Protein AF-M1CRB3-F1 (afdb_monomer)

Foldseek 3Di:
DDADPVGDDDPDDDPVNVVVVVVVVVVVVLVVVLVVLVVVLVVVVVVQVVVCVVPVDRDDDPVVVCVSVVSVVVSVVSCVVVVVVVVD

Nearest PDB structures (foldseek):
  2f1m-assembly1_A  TM=5.473E-01  e=2.251E+00  Escherichia coli
  8pm4-assembly1_A  TM=6.480E-01  e=7.393E+00  Gordonia otitidis NBRC 100426
  6dkm-assembly2_D  TM=4.562E-01  e=4.531E+00  synthetic construct

Secondary structure (DSSP, 8-state):
---BTTBPPPS---HHHHHHHHHHHHHHHHHHHHHHHHHHHHHHHHHHHHHHHHHSS----HHHHHHHHHHHHHHHHHHHHHHTTTT-

Solvent-accessible surface area (backbone atoms only — not comparable to full-atom values): 5275 Å² total; per-residue (Å²): 133,82,61,56,100,93,42,82,72,68,96,73,84,52,73,66,54,50,51,52,53,54,50,55,51,54,50,50,53,53,48,53,51,50,51,55,57,49,50,58,48,52,53,52,52,49,53,50,51,56,52,21,69,77,66,76,48,89,81,80,54,72,69,58,51,51,51,51,53,50,51,51,53,51,53,50,50,52,46,56,61,47,56,68,58,68,76,112

Mean predicted aligned error: 8.62 Å

Radius of gyration: 20.58 Å; Cα contacts (8 Å, |Δi|>4): 17; chains: 1; bounding box: 44×35×50 Å

Structure (mmCIF, N/CA/C/O backbone):
data_AF-M1CRB3-F1
#
_entry.id   AF-M1CRB3-F1
#
loop_
_atom_site.group_PDB
_atom_site.id
_atom_site.type_symbol
_atom_site.label_atom_id
_atom_site.label_alt_id
_atom_site.label_comp_id
_atom_site.label_asym_id
_atom_site.label_entity_id
_atom_site.label_seq_id
_atom_site.pdbx_PDB_ins_code
_atom_site.Cartn_x
_atom_site.Cartn_y
_atom_site.Cartn_z
_atom_site.occupancy
_atom_site.B_iso_or_equiv
_atom_site.auth_seq_id
_atom_site.auth_comp_id
_atom_site.auth_asym_id
_atom_site.auth_atom_id
_atom_site.pdbx_PDB_model_num
ATOM 1 N N . MET A 1 1 ? 17.447 -22.675 -26.645 1.00 62.03 1 MET A N 1
ATOM 2 C CA . MET A 1 1 ? 16.876 -22.801 -25.287 1.00 62.03 1 MET A CA 1
ATOM 3 C C . MET A 1 1 ? 15.373 -22.609 -25.408 1.00 62.03 1 MET A C 1
ATOM 5 O O . MET A 1 1 ? 14.974 -21.727 -26.155 1.00 62.03 1 MET A O 1
ATOM 9 N N . GLN A 1 2 ? 14.556 -23.449 -24.776 1.00 69.06 2 GLN A N 1
ATOM 10 C CA . GLN A 1 2 ? 13.101 -23.246 -24.696 1.00 69.06 2 GLN A CA 1
ATOM 11 C C . GLN A 1 2 ? 12.797 -22.428 -23.440 1.00 69.06 2 GLN A C 1
ATOM 13 O O . GLN A 1 2 ? 13.385 -22.714 -22.401 1.00 69.06 2 GLN A O 1
ATOM 18 N N . GLY A 1 3 ? 11.948 -21.402 -23.553 1.00 73.81 3 GLY A N 1
ATOM 19 C CA . GLY A 1 3 ? 11.460 -20.618 -22.411 1.00 73.81 3 GLY A CA 1
ATOM 20 C C . GLY A 1 3 ? 10.611 -21.458 -21.450 1.00 73.81 3 GLY A C 1
ATOM 21 O O . GLY A 1 3 ? 10.116 -22.518 -21.834 1.00 73.81 3 GLY A O 1
ATOM 22 N N . GLY A 1 4 ? 10.460 -20.993 -20.214 1.00 82.62 4 GLY A N 1
ATOM 23 C CA . GLY A 1 4 ? 9.695 -21.640 -19.145 1.00 82.62 4 GLY A CA 1
ATOM 24 C C . GLY A 1 4 ? 9.061 -20.607 -18.212 1.00 82.62 4 GLY A C 1
ATOM 25 O O . GLY A 1 4 ? 9.140 -19.412 -18.479 1.00 82.62 4 GLY A O 1
ATOM 26 N N . ALA A 1 5 ? 8.423 -21.064 -17.131 1.00 83.06 5 ALA A N 1
ATOM 27 C CA . ALA A 1 5 ? 7.701 -20.185 -16.204 1.00 83.06 5 ALA A CA 1
ATOM 28 C C . ALA A 1 5 ? 8.591 -19.077 -15.605 1.00 83.06 5 ALA A C 1
ATOM 30 O O . ALA A 1 5 ? 8.133 -17.949 -15.455 1.00 83.06 5 ALA A O 1
ATOM 31 N N . ASP A 1 6 ? 9.869 -19.385 -15.359 1.00 85.44 6 ASP A N 1
ATOM 32 C CA . ASP A 1 6 ? 10.820 -18.477 -14.706 1.00 85.44 6 ASP A CA 1
ATOM 33 C C . ASP A 1 6 ? 11.856 -17.868 -15.668 1.00 85.44 6 ASP A C 1
ATOM 35 O O . ASP A 1 6 ? 12.729 -17.105 -15.251 1.00 85.44 6 ASP A O 1
ATOM 39 N N . HIS A 1 7 ? 11.801 -18.194 -16.965 1.00 82.00 7 HIS A N 1
ATOM 40 C CA . HIS A 1 7 ? 12.778 -17.703 -17.937 1.00 82.00 7 HIS A CA 1
ATOM 41 C C . HIS A 1 7 ? 12.169 -17.441 -19.312 1.00 82.00 7 HIS A C 1
ATOM 43 O O . HIS A 1 7 ? 11.577 -18.312 -19.952 1.00 82.00 7 HIS A O 1
ATOM 49 N N . ILE A 1 8 ? 12.404 -16.232 -19.817 1.00 79.69 8 ILE A N 1
ATOM 50 C CA . ILE A 1 8 ? 12.038 -15.827 -21.173 1.00 79.69 8 ILE A CA 1
ATOM 51 C C . ILE A 1 8 ? 13.273 -15.876 -22.070 1.00 79.69 8 ILE A C 1
ATOM 53 O O . ILE A 1 8 ? 14.351 -15.404 -21.713 1.00 79.69 8 ILE A O 1
ATOM 57 N N . VAL A 1 9 ? 13.103 -16.441 -23.265 1.00 83.69 9 VAL A N 1
ATOM 58 C CA . VAL A 1 9 ? 14.129 -16.433 -24.309 1.00 83.69 9 VAL A CA 1
ATOM 59 C C . VAL A 1 9 ? 13.843 -15.268 -25.241 1.00 83.69 9 VAL A C 1
ATOM 61 O O . VAL A 1 9 ? 12.809 -15.233 -25.907 1.00 83.69 9 VAL A O 1
ATOM 64 N N . LEU A 1 10 ? 14.769 -14.316 -25.289 1.00 79.62 10 LEU A N 1
ATOM 65 C CA . LEU A 1 10 ? 14.681 -13.149 -26.156 1.00 79.62 10 LEU A CA 1
ATOM 66 C C . LEU A 1 10 ? 15.500 -13.382 -27.423 1.00 79.62 10 LEU A C 1
ATOM 68 O O . LEU A 1 10 ? 16.600 -13.928 -27.370 1.00 79.62 10 LEU A O 1
ATOM 72 N N . LYS A 1 11 ? 14.964 -12.954 -28.571 1.00 83.25 11 LYS A N 1
ATOM 73 C CA . LYS A 1 11 ? 15.678 -13.037 -29.852 1.00 83.25 11 LYS A CA 1
ATOM 74 C C . LYS A 1 11 ? 16.882 -12.090 -29.882 1.00 83.25 11 LYS A C 1
ATOM 76 O O . LYS A 1 11 ? 17.929 -12.492 -30.366 1.00 83.25 11 LYS A O 1
ATOM 81 N N . ASN A 1 12 ? 16.715 -10.885 -29.332 1.00 82.81 12 ASN A N 1
ATOM 82 C CA . ASN A 1 12 ? 17.748 -9.879 -29.092 1.00 82.81 12 ASN A CA 1
ATOM 83 C C . ASN A 1 12 ? 17.490 -9.244 -27.716 1.00 82.81 12 ASN A C 1
ATOM 85 O O . ASN A 1 12 ? 16.331 -9.056 -27.344 1.00 82.81 12 ASN A O 1
ATOM 89 N N . LEU A 1 13 ? 18.553 -8.916 -26.983 1.00 88.50 13 LEU A N 1
ATOM 90 C CA . LEU A 1 13 ? 18.495 -8.175 -25.724 1.00 88.50 13 LEU A CA 1
ATOM 91 C C . LEU A 1 13 ? 19.561 -7.080 -25.764 1.00 88.50 13 LEU A C 1
ATOM 93 O O . LEU A 1 13 ? 20.752 -7.366 -25.669 1.00 88.50 13 LEU A O 1
ATOM 97 N N . ASP A 1 14 ? 19.118 -5.841 -25.933 1.00 91.62 14 ASP A N 1
ATOM 98 C CA . ASP A 1 14 ? 19.949 -4.639 -25.906 1.00 91.62 14 ASP A CA 1
ATOM 99 C C . ASP A 1 14 ? 19.559 -3.729 -24.729 1.00 91.62 14 ASP A C 1
ATOM 101 O O . ASP A 1 14 ? 18.619 -4.003 -23.977 1.00 91.62 14 ASP A O 1
ATOM 105 N N . THR A 1 15 ? 20.314 -2.648 -24.537 1.00 93.25 15 THR A N 1
ATOM 106 C CA . THR A 1 15 ? 20.117 -1.713 -23.421 1.00 93.25 15 THR A CA 1
ATOM 107 C C . THR A 1 15 ? 18.726 -1.075 -23.428 1.00 93.25 15 THR A C 1
ATOM 109 O O . THR A 1 15 ? 18.145 -0.868 -22.361 1.00 93.25 15 THR A O 1
ATOM 112 N N . ASP A 1 16 ? 18.161 -0.807 -24.607 1.00 90.75 16 ASP A N 1
ATOM 113 C CA . ASP A 1 16 ? 16.822 -0.227 -24.738 1.00 90.75 16 ASP A CA 1
ATOM 114 C C . ASP A 1 16 ? 15.742 -1.237 -24.342 1.00 90.75 16 ASP A C 1
ATOM 116 O O . ASP A 1 16 ? 14.828 -0.911 -23.582 1.00 90.75 16 ASP A O 1
ATOM 120 N N . SER A 1 17 ? 15.898 -2.493 -24.763 1.00 88.44 17 SER A N 1
ATOM 121 C CA . SER A 1 17 ? 15.035 -3.601 -24.355 1.00 88.44 17 SER A CA 1
ATOM 122 C C . SER A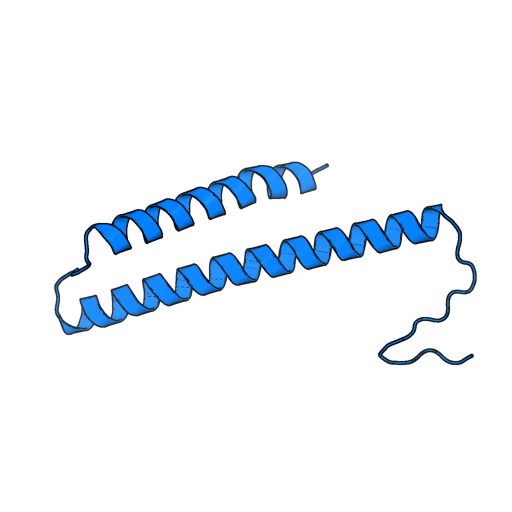 1 17 ? 15.062 -3.801 -22.838 1.00 88.44 17 SER A C 1
ATOM 124 O O . SER A 1 17 ? 14.005 -3.929 -22.218 1.00 88.44 17 SER A O 1
ATOM 126 N N . ILE A 1 18 ? 16.249 -3.759 -22.214 1.00 90.25 18 ILE A N 1
ATOM 127 C CA . ILE A 1 18 ? 16.391 -3.822 -20.748 1.00 90.25 18 ILE A CA 1
ATOM 128 C C . ILE A 1 18 ? 15.643 -2.659 -20.097 1.00 90.25 18 ILE A C 1
ATOM 130 O O . ILE A 1 1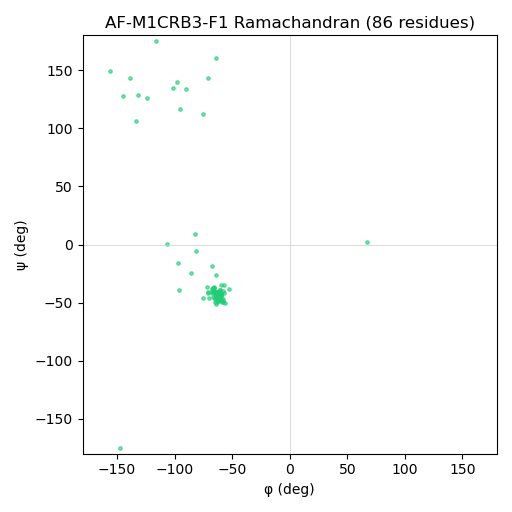8 ? 14.866 -2.876 -19.171 1.00 90.25 18 ILE A O 1
ATOM 134 N N . ARG A 1 19 ? 15.825 -1.432 -20.597 1.00 89.44 19 ARG A N 1
ATOM 135 C CA . ARG A 1 19 ? 15.177 -0.236 -20.044 1.00 89.44 19 ARG A CA 1
ATOM 136 C C . ARG A 1 19 ? 13.652 -0.336 -20.081 1.00 89.44 19 ARG A C 1
ATOM 138 O O . ARG A 1 19 ? 13.004 0.000 -19.091 1.00 8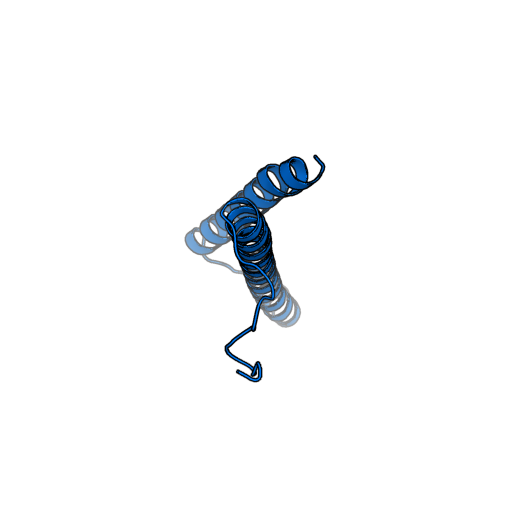9.44 19 ARG A O 1
ATOM 145 N N . ILE A 1 20 ? 13.085 -0.809 -21.191 1.00 87.81 20 ILE A N 1
ATOM 146 C CA . ILE A 1 20 ? 11.635 -0.988 -21.340 1.00 87.81 20 ILE A CA 1
ATOM 147 C C . ILE A 1 20 ? 11.130 -2.056 -20.366 1.00 87.81 20 ILE A C 1
ATOM 149 O O . ILE A 1 20 ? 10.190 -1.792 -19.618 1.00 87.81 20 ILE A O 1
ATOM 153 N N . ILE A 1 21 ? 11.777 -3.226 -20.317 1.00 88.38 21 ILE A N 1
ATOM 154 C CA . ILE A 1 21 ? 11.389 -4.318 -19.410 1.00 88.38 21 ILE A CA 1
ATOM 155 C C . ILE A 1 21 ? 11.456 -3.853 -17.951 1.00 88.38 21 ILE A C 1
ATOM 157 O O . ILE A 1 21 ? 10.498 -4.036 -17.202 1.00 88.38 21 ILE A O 1
ATOM 161 N N . SER A 1 22 ? 12.548 -3.199 -17.545 1.00 88.19 22 SER A N 1
ATOM 162 C CA . SER A 1 22 ? 12.697 -2.656 -16.192 1.00 88.19 22 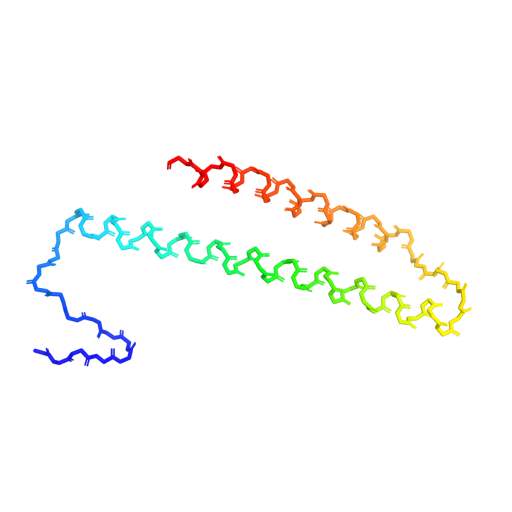SER A CA 1
ATOM 163 C C . SER A 1 22 ? 11.636 -1.608 -15.860 1.00 88.19 22 SER A C 1
ATOM 165 O O . SER A 1 22 ? 11.126 -1.604 -14.742 1.00 88.19 22 SER A O 1
ATOM 167 N N . SER A 1 23 ? 11.272 -0.747 -16.815 1.00 87.50 23 SER A N 1
ATOM 168 C CA . SER A 1 23 ? 10.214 0.249 -16.619 1.00 87.50 23 SER A CA 1
ATOM 169 C C . SER A 1 23 ? 8.860 -0.416 -16.393 1.00 87.50 23 SER A C 1
ATOM 171 O O . SER A 1 23 ? 8.196 -0.119 -15.404 1.00 87.50 23 SER A O 1
ATOM 173 N N . VAL A 1 24 ? 8.464 -1.348 -17.264 1.00 87.62 24 VAL A N 1
ATOM 174 C CA . VAL A 1 24 ? 7.163 -2.032 -17.170 1.00 87.62 24 VAL A CA 1
ATOM 175 C C . VAL A 1 24 ? 7.066 -2.868 -15.891 1.00 87.62 24 VAL A C 1
ATOM 177 O O . VAL A 1 24 ? 6.039 -2.842 -15.212 1.00 87.62 24 VAL A O 1
ATOM 180 N N . LEU A 1 25 ? 8.140 -3.566 -15.509 1.00 89.25 25 LEU A N 1
ATOM 181 C CA . LEU A 1 25 ? 8.178 -4.320 -14.253 1.00 89.25 25 LEU A CA 1
ATOM 182 C C . LEU A 1 25 ? 8.095 -3.398 -13.033 1.00 89.25 25 LEU A C 1
ATOM 184 O O . LEU A 1 25 ? 7.305 -3.656 -12.129 1.00 89.25 25 LEU A O 1
ATOM 188 N N . GLY A 1 26 ? 8.861 -2.304 -13.016 1.00 86.62 26 GLY A N 1
ATOM 189 C CA . GLY A 1 26 ? 8.818 -1.330 -11.923 1.00 86.62 26 GLY A CA 1
ATOM 190 C C . GLY A 1 26 ? 7.433 -0.700 -11.755 1.00 86.62 26 GLY A C 1
ATOM 191 O O . GLY A 1 26 ? 6.963 -0.537 -10.631 1.00 86.62 26 GLY A O 1
ATOM 192 N N . GLN A 1 27 ? 6.754 -0.408 -12.866 1.00 85.19 27 GLN A N 1
ATOM 193 C CA . GLN A 1 27 ? 5.374 0.082 -12.874 1.00 85.19 27 GLN A CA 1
ATOM 194 C C . GLN A 1 27 ? 4.386 -0.956 -12.340 1.00 85.19 27 GLN A C 1
ATOM 196 O O . GLN A 1 27 ? 3.546 -0.616 -11.512 1.00 85.19 27 GLN A O 1
ATOM 201 N N . SER A 1 28 ? 4.516 -2.213 -12.769 1.00 85.75 28 SER A N 1
ATOM 202 C CA . SER A 1 28 ? 3.636 -3.303 -12.329 1.00 85.75 28 SER A CA 1
ATOM 203 C C . SER A 1 28 ? 3.762 -3.542 -10.823 1.00 85.75 28 SER A C 1
ATOM 205 O O . SER A 1 28 ? 2.762 -3.557 -10.117 1.00 85.75 28 SER A O 1
ATOM 207 N N . ILE A 1 29 ? 4.993 -3.598 -10.301 1.00 86.12 29 ILE A N 1
ATOM 208 C CA . ILE A 1 29 ? 5.248 -3.749 -8.858 1.00 86.12 29 ILE A CA 1
ATOM 209 C C . ILE A 1 29 ? 4.704 -2.551 -8.071 1.00 86.12 29 ILE A C 1
ATOM 211 O O . ILE A 1 29 ? 4.134 -2.721 -6.993 1.00 86.12 29 ILE A O 1
ATOM 215 N N . ALA A 1 30 ? 4.878 -1.331 -8.590 1.00 82.25 30 ALA A N 1
ATOM 216 C CA . ALA A 1 30 ? 4.329 -0.142 -7.950 1.00 82.25 30 ALA A CA 1
ATOM 217 C C . ALA A 1 30 ? 2.796 -0.207 -7.878 1.00 82.25 30 ALA A C 1
ATOM 219 O O . ALA A 1 30 ? 2.231 0.107 -6.832 1.00 82.25 30 ALA A O 1
ATOM 220 N N . LEU A 1 31 ? 2.134 -0.643 -8.953 1.00 83.19 31 LEU A N 1
ATOM 221 C CA . LEU A 1 31 ? 0.684 -0.811 -8.992 1.00 83.19 31 LEU A CA 1
ATOM 222 C C . LEU A 1 31 ? 0.208 -1.871 -7.991 1.00 83.19 31 LEU A C 1
ATOM 224 O O . LEU A 1 31 ? -0.672 -1.572 -7.185 1.00 83.19 31 LEU A O 1
ATOM 228 N N . ASP A 1 32 ? 0.826 -3.054 -7.983 1.00 85.31 32 ASP A N 1
ATOM 229 C CA . ASP A 1 32 ? 0.490 -4.143 -7.053 1.00 85.31 32 ASP A CA 1
ATOM 230 C C . ASP A 1 32 ? 0.618 -3.697 -5.592 1.00 85.31 32 ASP A C 1
ATOM 232 O O . ASP A 1 32 ? -0.248 -3.973 -4.757 1.00 85.31 32 ASP A O 1
ATOM 236 N N . TYR A 1 33 ? 1.672 -2.938 -5.280 1.00 84.81 33 TYR A N 1
ATOM 237 C CA . TYR A 1 33 ? 1.858 -2.348 -3.960 1.00 84.81 33 TYR A CA 1
ATOM 238 C C . TYR A 1 33 ? 0.706 -1.404 -3.583 1.00 84.81 33 TYR A C 1
ATOM 240 O O . TYR A 1 33 ? 0.198 -1.475 -2.463 1.00 84.81 33 TYR A O 1
ATOM 248 N N . PHE A 1 34 ? 0.251 -0.541 -4.498 1.00 79.19 34 PHE A N 1
ATOM 249 C CA . PHE A 1 34 ? -0.871 0.3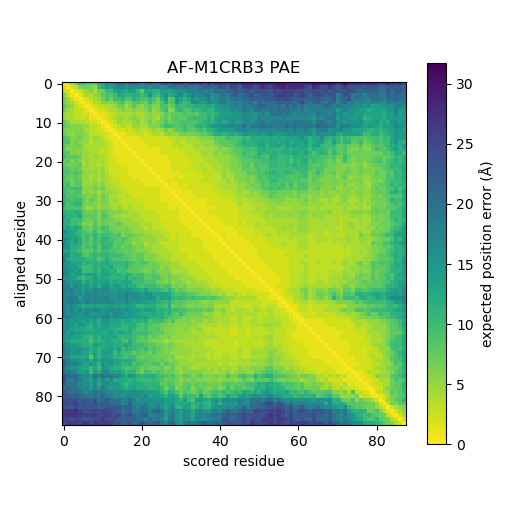61 -4.216 1.00 79.19 34 PHE A CA 1
ATOM 250 C C . PHE A 1 34 ? -2.191 -0.369 -4.030 1.00 79.19 34 PHE A C 1
ATOM 252 O O . PHE A 1 34 ? -2.922 -0.039 -3.096 1.00 79.19 34 PHE A O 1
ATOM 259 N N . VAL A 1 35 ? -2.472 -1.370 -4.863 1.00 83.75 35 VAL A N 1
ATOM 260 C CA . VAL A 1 35 ? -3.664 -2.214 -4.715 1.00 83.75 35 VAL A CA 1
ATOM 261 C C . VAL A 1 35 ? -3.662 -2.875 -3.337 1.00 83.75 35 VAL A C 1
ATOM 263 O O . VAL A 1 35 ? -4.616 -2.709 -2.583 1.00 83.75 35 VAL A O 1
ATOM 266 N N . SER A 1 36 ? -2.542 -3.485 -2.936 1.00 87.31 36 SER A N 1
ATOM 267 C CA . SER A 1 36 ? -2.385 -4.095 -1.609 1.00 87.31 36 SER A CA 1
ATOM 268 C C . SER A 1 36 ? -2.613 -3.104 -0.457 1.00 87.31 36 SER A C 1
ATOM 270 O O . SER A 1 36 ? -3.262 -3.430 0.542 1.00 87.31 36 SER A O 1
ATOM 272 N N . GLN A 1 37 ? -2.124 -1.866 -0.586 1.00 83.94 37 GLN A N 1
ATOM 273 C CA . GLN A 1 37 ? -2.351 -0.827 0.422 1.00 83.94 37 GLN A CA 1
ATOM 274 C C . GLN A 1 37 ? -3.820 -0.393 0.524 1.00 83.94 37 GLN A C 1
ATOM 276 O O . GLN A 1 37 ? -4.286 -0.110 1.634 1.00 83.94 37 GLN A O 1
ATOM 281 N N . VAL A 1 38 ? -4.534 -0.313 -0.603 1.00 82.94 38 VAL A N 1
ATOM 282 C CA . VAL A 1 38 ? -5.967 0.015 -0.645 1.00 82.94 38 VAL A CA 1
ATOM 283 C C . VAL A 1 38 ? -6.794 -1.134 -0.076 1.00 82.94 38 VAL A C 1
ATOM 285 O O . VAL A 1 38 ? -7.632 -0.889 0.790 1.00 82.94 38 VAL A O 1
ATOM 288 N N . ASP A 1 39 ? -6.512 -2.376 -0.465 1.00 86.88 39 ASP A N 1
ATOM 289 C CA . ASP A 1 39 ? -7.216 -3.562 0.035 1.00 86.88 39 ASP A CA 1
ATOM 290 C C . ASP A 1 39 ? -7.122 -3.667 1.560 1.00 86.88 39 ASP A C 1
ATOM 292 O O . ASP A 1 39 ? -8.139 -3.796 2.244 1.00 86.88 39 ASP A O 1
ATOM 296 N N . GLY A 1 40 ? -5.920 -3.495 2.122 1.00 88.81 40 GLY A N 1
ATOM 297 C CA . GLY A 1 40 ? -5.732 -3.516 3.575 1.00 88.81 40 GLY A CA 1
ATOM 298 C C . GLY A 1 40 ? -6.453 -2.377 4.306 1.00 88.81 40 GLY A C 1
ATOM 299 O O . GLY A 1 40 ? -6.793 -2.506 5.480 1.00 88.81 40 GLY A O 1
ATOM 300 N N . MET A 1 41 ? -6.703 -1.249 3.636 1.00 86.62 41 MET A N 1
ATOM 301 C CA . MET A 1 41 ? -7.510 -0.160 4.190 1.00 86.62 41 MET A CA 1
ATOM 302 C C . MET A 1 41 ? -8.995 -0.506 4.179 1.00 86.62 41 MET A C 1
ATOM 304 O O . MET A 1 41 ? -9.678 -0.306 5.184 1.00 86.62 41 MET A O 1
ATOM 308 N N . VAL A 1 42 ? -9.487 -1.042 3.061 1.00 87.94 42 VAL A N 1
ATOM 309 C CA . VAL A 1 42 ? -10.878 -1.484 2.913 1.00 87.94 42 VAL A CA 1
ATOM 310 C C . VAL A 1 42 ? -11.204 -2.565 3.938 1.00 87.94 42 VAL A C 1
ATOM 312 O O . VAL A 1 42 ? -12.249 -2.487 4.580 1.00 87.94 42 VAL A O 1
ATOM 315 N N . GLU A 1 43 ? -10.303 -3.523 4.157 1.00 91.75 43 GLU A N 1
ATOM 316 C CA . GLU A 1 43 ? -10.465 -4.564 5.174 1.00 91.75 43 GLU A CA 1
ATOM 317 C C . GLU A 1 43 ? -10.575 -3.973 6.589 1.00 91.75 43 GLU A C 1
ATOM 319 O O . GLU A 1 43 ? -11.466 -4.346 7.358 1.00 91.75 43 GLU A O 1
ATOM 324 N N . GLU A 1 44 ? -9.727 -2.998 6.930 1.00 89.62 44 GLU A N 1
ATOM 325 C CA . GLU A 1 44 ? -9.764 -2.343 8.240 1.00 89.62 44 GLU A CA 1
ATOM 326 C C . GLU A 1 44 ? -11.079 -1.572 8.457 1.00 89.62 44 GLU A C 1
ATOM 328 O O . GLU A 1 44 ? -11.706 -1.699 9.514 1.00 89.62 44 GLU A O 1
ATOM 333 N N . PHE A 1 45 ? -11.553 -0.838 7.445 1.00 89.44 45 PHE A N 1
ATOM 334 C CA . PHE A 1 45 ? -12.856 -0.165 7.494 1.00 89.44 45 PHE A CA 1
ATOM 335 C C . PHE A 1 45 ? -14.029 -1.148 7.537 1.00 89.44 45 PHE A C 1
ATOM 337 O O . PHE A 1 45 ? -14.995 -0.909 8.262 1.00 89.44 45 PHE A O 1
ATOM 344 N N . ALA A 1 46 ? -13.959 -2.267 6.816 1.00 91.19 46 ALA A N 1
ATOM 345 C CA . ALA A 1 46 ? -14.982 -3.308 6.863 1.00 91.19 46 ALA A CA 1
ATOM 346 C C . ALA A 1 46 ? -15.079 -3.930 8.263 1.00 91.19 46 ALA A C 1
ATOM 348 O O . ALA A 1 46 ? -16.182 -4.130 8.776 1.00 91.19 46 ALA A O 1
ATOM 349 N N . GLY A 1 47 ? -13.938 -4.168 8.918 1.00 92.06 47 GLY A N 1
ATOM 350 C CA . GLY A 1 47 ? -13.888 -4.628 10.306 1.00 92.06 47 GLY A CA 1
ATOM 351 C C . GLY A 1 47 ? -14.539 -3.636 11.271 1.00 92.06 47 GLY A C 1
ATOM 352 O O . GLY A 1 47 ? -15.368 -4.025 12.093 1.00 92.06 47 GLY A O 1
ATOM 353 N N . ILE A 1 48 ? -14.228 -2.345 11.126 1.00 91.06 48 ILE A N 1
ATOM 354 C CA . ILE A 1 48 ? -14.858 -1.267 11.904 1.00 91.06 48 ILE A CA 1
ATOM 355 C C . ILE A 1 48 ? -16.373 -1.252 11.690 1.00 91.06 48 ILE A C 1
ATOM 357 O O . ILE A 1 48 ? -17.125 -1.228 12.664 1.00 91.06 48 ILE A O 1
ATOM 361 N N . ASN A 1 49 ? -16.826 -1.290 10.436 1.00 90.31 49 ASN A N 1
ATOM 362 C CA . ASN A 1 49 ? -18.247 -1.245 10.100 1.00 90.31 49 ASN A CA 1
ATOM 363 C C . ASN A 1 49 ? -18.998 -2.442 10.680 1.00 90.31 49 ASN A C 1
ATOM 365 O O . ASN A 1 49 ? -20.081 -2.266 11.227 1.00 90.31 49 ASN A O 1
ATOM 369 N N . ARG A 1 50 ? -18.404 -3.639 10.639 1.00 93.31 50 ARG A N 1
ATOM 370 C CA . ARG A 1 50 ? -19.000 -4.854 11.205 1.00 93.31 50 ARG A CA 1
ATOM 371 C C . ARG A 1 50 ? -19.150 -4.789 12.724 1.00 93.31 50 ARG A C 1
ATOM 373 O O . ARG A 1 50 ? -20.161 -5.232 13.262 1.00 93.31 50 ARG A O 1
ATOM 380 N N . GLU A 1 51 ? -18.157 -4.263 13.434 1.00 91.31 51 GLU A N 1
ATOM 381 C CA . GLU A 1 51 ? -18.248 -4.105 14.892 1.00 91.31 51 GLU A CA 1
ATOM 382 C C . GLU A 1 51 ? -19.216 -2.982 15.281 1.00 91.31 51 GLU A C 1
ATOM 384 O O . GLU A 1 51 ? -19.985 -3.117 16.236 1.00 91.31 51 GLU A O 1
ATOM 389 N N . MET A 1 52 ? -19.246 -1.903 14.500 1.00 93.38 52 MET A N 1
ATOM 390 C CA . MET A 1 52 ? -20.207 -0.817 14.668 1.00 93.38 52 MET A CA 1
ATOM 391 C C . MET A 1 52 ? -21.645 -1.281 14.402 1.00 93.38 52 MET A C 1
ATOM 393 O O . MET A 1 52 ? -22.537 -0.908 15.154 1.00 93.38 52 MET A O 1
ATOM 397 N N . GLU A 1 53 ? -21.880 -2.123 13.394 1.00 93.69 53 GLU A N 1
ATOM 398 C CA . GLU A 1 53 ? -23.198 -2.700 13.091 1.00 93.69 53 GLU A CA 1
ATOM 399 C C . GLU A 1 53 ? -23.739 -3.524 14.268 1.00 93.69 53 GLU A C 1
ATOM 401 O O . GLU A 1 53 ? -24.906 -3.402 14.630 1.00 93.69 53 GLU A O 1
ATOM 406 N N . LYS A 1 54 ? -22.881 -4.320 14.918 1.00 93.12 54 LYS A N 1
ATOM 407 C CA . LYS A 1 54 ? -23.272 -5.147 16.072 1.00 93.12 54 LYS A CA 1
ATOM 408 C C . LYS A 1 54 ? -23.550 -4.332 17.332 1.00 93.12 54 LYS A C 1
ATOM 410 O O . LYS A 1 54 ? -24.440 -4.675 18.103 1.00 93.12 54 LYS A O 1
ATOM 415 N N . THR A 1 55 ? -22.729 -3.318 17.590 1.00 93.31 55 THR A N 1
ATOM 416 C CA . THR A 1 55 ? -22.733 -2.576 18.863 1.00 93.31 55 THR A CA 1
ATOM 417 C C . THR A 1 55 ? -23.540 -1.280 18.800 1.00 93.31 55 THR A C 1
ATOM 419 O O . THR A 1 55 ? -23.830 -0.683 19.836 1.00 93.31 55 THR A O 1
ATOM 422 N N . GLY A 1 56 ? -23.854 -0.801 17.595 1.00 93.38 56 GLY A N 1
ATOM 423 C CA . GLY A 1 56 ? -24.433 0.517 17.339 1.00 93.38 56 GLY A CA 1
ATOM 424 C C . GLY A 1 56 ? -23.496 1.689 17.646 1.00 93.38 56 GLY A C 1
ATOM 425 O O . GLY A 1 56 ? -23.914 2.837 17.529 1.00 93.38 56 GLY A O 1
ATOM 426 N N . THR A 1 57 ? -22.248 1.436 18.063 1.00 89.00 57 THR A N 1
ATOM 427 C CA . THR A 1 57 ? -21.330 2.479 18.536 1.00 89.00 57 THR A CA 1
ATOM 428 C C . THR A 1 57 ? -19.967 2.345 17.880 1.00 89.00 57 THR A C 1
ATOM 430 O O . THR A 1 57 ? -19.314 1.306 17.942 1.00 89.00 57 THR A O 1
ATOM 433 N N . PHE A 1 58 ? -19.477 3.440 17.310 1.00 90.38 58 PHE A N 1
ATOM 434 C CA . PHE A 1 58 ? -18.099 3.516 16.853 1.00 90.38 58 PHE A CA 1
ATOM 435 C C . PHE A 1 58 ? -17.157 3.686 18.053 1.00 90.38 58 PHE A C 1
ATOM 437 O O . PHE A 1 58 ? -17.160 4.723 18.718 1.00 90.38 58 PHE A O 1
ATOM 444 N N . THR A 1 59 ? -16.336 2.673 18.334 1.00 86.69 59 THR A N 1
ATOM 445 C CA . THR A 1 59 ? -15.328 2.709 19.404 1.00 86.69 59 THR A CA 1
ATOM 446 C C . THR A 1 59 ? -13.940 2.406 18.856 1.00 86.69 59 THR A C 1
ATOM 448 O O . THR A 1 59 ? -13.701 1.390 18.211 1.00 86.69 59 THR A O 1
ATOM 451 N N . MET A 1 60 ? -12.991 3.305 19.120 1.00 90.12 60 MET A N 1
ATOM 452 C CA . MET A 1 60 ? -11.595 3.149 18.722 1.00 90.12 60 MET A CA 1
ATOM 453 C C . MET A 1 60 ? -10.687 3.982 19.631 1.00 90.12 60 MET A C 1
ATOM 455 O O . MET A 1 60 ? -11.067 5.044 20.121 1.00 90.12 60 MET A O 1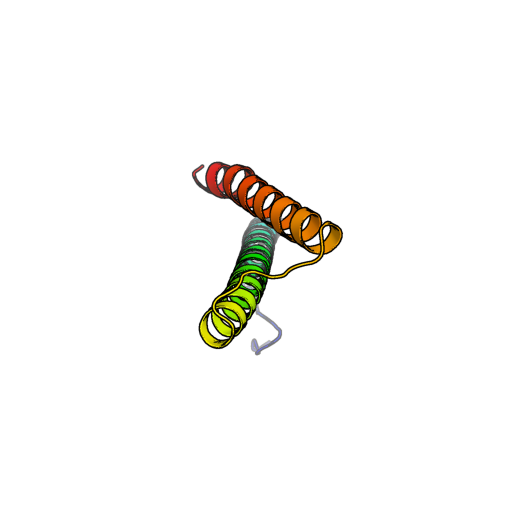
ATOM 459 N N . THR A 1 61 ? -9.453 3.521 19.843 1.00 93.31 61 THR A N 1
ATOM 460 C CA . THR A 1 61 ? -8.457 4.310 20.573 1.00 93.31 61 THR A CA 1
ATOM 461 C C . THR A 1 61 ? -7.995 5.504 19.738 1.00 93.31 61 THR A C 1
ATOM 463 O O . THR A 1 61 ? -7.791 5.402 18.528 1.00 93.31 61 THR A O 1
ATOM 466 N N . ARG A 1 62 ? -7.738 6.642 20.391 1.00 93.62 62 ARG A N 1
ATOM 467 C CA . ARG A 1 62 ? -7.247 7.860 19.724 1.00 93.62 62 ARG A CA 1
ATOM 468 C C . ARG A 1 62 ? -5.994 7.612 18.872 1.00 93.62 62 ARG A C 1
ATOM 470 O O . ARG A 1 62 ? -5.873 8.159 17.782 1.00 93.62 62 ARG A O 1
ATOM 477 N N . LYS A 1 63 ? -5.078 6.759 19.348 1.00 94.56 63 LYS A N 1
ATOM 478 C CA . LYS A 1 63 ? -3.871 6.368 18.604 1.00 94.56 63 LYS A CA 1
ATOM 479 C C . LYS A 1 63 ? -4.222 5.652 17.298 1.00 94.56 63 LYS A C 1
ATOM 481 O O . LYS A 1 63 ? -3.686 6.022 16.258 1.00 94.56 63 LYS A O 1
ATOM 486 N N . LYS A 1 64 ? -5.125 4.667 17.350 1.00 90.00 64 LYS A N 1
ATOM 487 C CA . LYS A 1 64 ? -5.528 3.902 16.166 1.00 90.00 64 LYS A CA 1
ATOM 488 C C . LYS A 1 64 ? -6.280 4.782 15.165 1.00 90.00 64 LYS A C 1
ATOM 490 O O . LYS A 1 64 ? -6.002 4.699 13.976 1.00 90.00 64 LYS A O 1
ATOM 495 N N . LEU A 1 65 ? -7.109 5.713 15.646 1.00 90.94 65 LEU A N 1
ATOM 496 C CA . LEU A 1 65 ? -7.758 6.712 14.792 1.00 90.94 65 LEU A CA 1
ATOM 497 C C . LEU A 1 65 ? -6.732 7.549 14.017 1.00 90.94 65 LEU A C 1
ATOM 499 O O . LEU A 1 65 ? -6.844 7.681 12.803 1.00 90.94 65 LEU A O 1
ATOM 503 N N . PHE A 1 66 ? -5.713 8.086 14.693 1.00 93.00 66 PHE A N 1
ATOM 504 C CA . PHE A 1 66 ? -4.684 8.879 14.015 1.00 93.00 66 PHE A CA 1
ATOM 505 C C . PHE A 1 66 ? -3.847 8.061 13.035 1.00 93.00 66 PHE A C 1
ATOM 507 O O . PHE A 1 66 ? -3.498 8.570 11.974 1.00 93.00 66 PHE A O 1
ATOM 514 N N . GLN A 1 67 ? -3.544 6.804 13.360 1.00 91.25 67 GLN A N 1
ATOM 515 C CA . GLN A 1 67 ? -2.841 5.909 12.439 1.00 91.25 67 GLN A CA 1
ATOM 516 C C . GLN A 1 67 ? -3.674 5.627 11.187 1.00 91.25 67 GLN A C 1
ATOM 518 O O . GLN A 1 67 ? -3.144 5.700 10.084 1.00 91.25 67 GLN A O 1
ATOM 523 N N . LEU A 1 68 ? -4.973 5.373 11.350 1.00 90.06 68 LEU A N 1
ATOM 524 C CA . LEU A 1 68 ? -5.890 5.088 10.252 1.00 90.06 68 LEU A CA 1
ATOM 525 C C . LEU A 1 68 ? -6.089 6.311 9.347 1.00 90.06 68 LEU A C 1
ATOM 527 O O . LEU A 1 68 ? -5.958 6.198 8.132 1.00 90.06 68 LEU A O 1
ATOM 531 N N . VAL A 1 69 ? -6.297 7.498 9.926 1.00 89.69 69 VAL A N 1
ATOM 532 C CA . VAL A 1 69 ? -6.384 8.761 9.166 1.00 89.69 69 VAL A CA 1
ATOM 533 C C . VAL A 1 69 ? -5.059 9.087 8.473 1.00 89.69 69 VAL A C 1
ATOM 535 O O . VAL A 1 69 ? -5.052 9.475 7.308 1.00 89.69 69 VAL A O 1
ATOM 538 N N . GLY A 1 70 ? -3.928 8.904 9.159 1.00 90.12 70 GLY A N 1
ATOM 539 C CA . GLY A 1 70 ? -2.604 9.113 8.574 1.00 90.12 70 GLY A CA 1
ATOM 540 C C . GLY A 1 70 ? -2.355 8.193 7.380 1.00 90.12 70 GLY A C 1
ATOM 541 O O . GLY A 1 70 ? -1.958 8.664 6.320 1.00 90.12 70 GLY A O 1
ATOM 542 N N . LYS A 1 71 ? -2.668 6.900 7.522 1.00 88.25 71 LYS A N 1
ATOM 543 C CA . LYS A 1 71 ? -2.5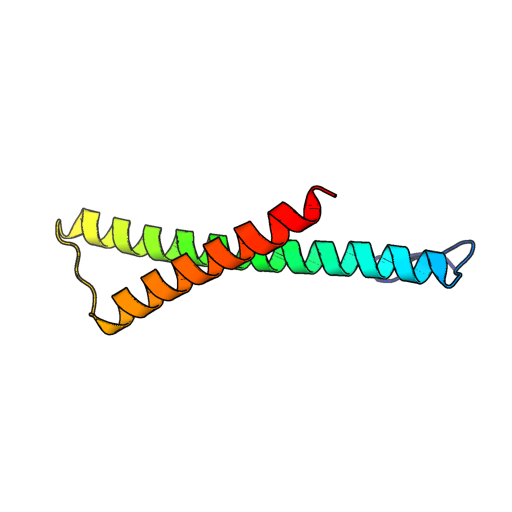48 5.907 6.448 1.00 88.25 71 LYS A CA 1
ATOM 544 C C . LYS A 1 71 ? -3.478 6.226 5.272 1.00 88.25 71 LYS A C 1
ATOM 546 O O . LYS A 1 71 ? -3.041 6.155 4.130 1.00 88.25 71 LYS A O 1
ATOM 551 N N . ALA A 1 72 ? -4.719 6.642 5.540 1.00 85.75 72 ALA A N 1
ATOM 552 C CA . ALA A 1 72 ? -5.660 7.118 4.519 1.00 85.75 72 ALA A CA 1
ATOM 553 C C . ALA A 1 72 ? -5.092 8.287 3.712 1.00 85.75 72 ALA A C 1
ATOM 555 O O . ALA A 1 72 ? -5.053 8.233 2.484 1.00 85.75 72 ALA A O 1
ATOM 556 N N . ASN A 1 73 ? -4.577 9.305 4.397 1.00 85.94 73 ASN A N 1
ATOM 557 C CA . ASN A 1 73 ? -4.024 10.487 3.745 1.00 85.94 73 ASN A CA 1
ATOM 558 C C . ASN A 1 73 ? -2.755 10.176 2.943 1.00 85.94 73 ASN A C 1
ATOM 560 O O . ASN A 1 73 ? -2.613 10.680 1.831 1.00 85.94 73 ASN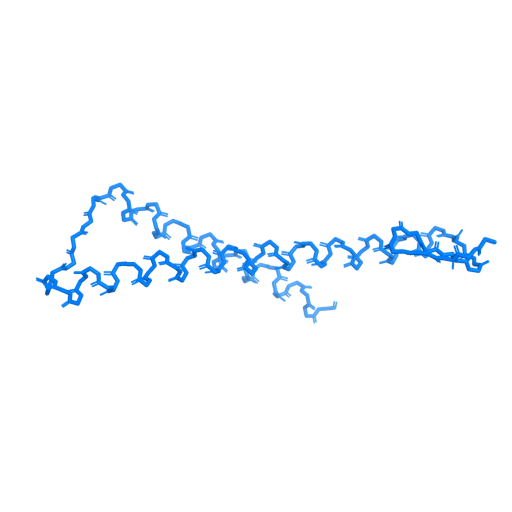 A O 1
ATOM 564 N N . SER A 1 74 ? -1.859 9.334 3.467 1.00 85.44 74 SER A N 1
ATOM 565 C CA . SER A 1 74 ? -0.659 8.907 2.740 1.00 85.44 74 SER A CA 1
ATOM 566 C C . SER A 1 74 ? -1.006 8.111 1.484 1.00 85.44 74 SER A C 1
ATOM 568 O O . SER A 1 74 ? -0.460 8.402 0.426 1.00 85.44 74 SER A O 1
ATOM 570 N N . ASN A 1 75 ? -1.961 7.177 1.560 1.00 79.25 75 ASN A N 1
ATOM 571 C CA . ASN A 1 75 ? -2.393 6.413 0.388 1.00 79.25 75 ASN A CA 1
ATOM 572 C C . ASN A 1 75 ? -3.024 7.318 -0.681 1.00 79.25 75 ASN A C 1
ATOM 574 O O . ASN A 1 75 ? -2.730 7.161 -1.862 1.00 79.25 75 ASN A O 1
ATOM 578 N N . ILE A 1 76 ? -3.858 8.287 -0.286 1.00 75.06 76 ILE A N 1
ATOM 579 C CA . ILE A 1 76 ? -4.435 9.269 -1.218 1.00 75.06 76 ILE A CA 1
ATOM 580 C C . ILE A 1 76 ? -3.331 10.116 -1.858 1.00 75.06 76 ILE A C 1
ATOM 582 O O . ILE A 1 76 ? -3.342 10.309 -3.071 1.00 75.06 76 ILE A O 1
ATOM 586 N N . ALA A 1 77 ? -2.367 10.600 -1.072 1.00 78.12 77 ALA A N 1
ATOM 587 C CA . ALA A 1 77 ? -1.243 11.373 -1.590 1.00 78.12 77 ALA A CA 1
ATOM 588 C C . ALA A 1 77 ? -0.408 10.559 -2.588 1.00 78.12 77 ALA A C 1
ATOM 590 O O . ALA A 1 77 ? -0.078 11.067 -3.656 1.00 78.12 77 ALA A O 1
ATOM 591 N N . ASP A 1 78 ? -0.124 9.293 -2.282 1.00 74.31 78 ASP A N 1
ATOM 592 C CA . ASP A 1 78 ? 0.613 8.396 -3.169 1.00 74.31 78 ASP A CA 1
ATOM 593 C C . ASP A 1 78 ? -0.134 8.134 -4.483 1.00 74.31 78 ASP A C 1
ATOM 595 O O . ASP A 1 78 ? 0.476 8.184 -5.553 1.00 74.31 78 ASP A O 1
ATOM 599 N N . VAL A 1 79 ? -1.450 7.909 -4.423 1.00 69.69 79 VAL A N 1
ATOM 600 C CA . VAL A 1 79 ? -2.301 7.734 -5.610 1.00 69.69 79 VAL A CA 1
ATOM 601 C C . VAL A 1 79 ? -2.351 9.021 -6.438 1.00 69.69 79 VAL A C 1
ATOM 603 O O . VAL A 1 79 ? -2.130 8.962 -7.643 1.00 69.69 79 VAL A O 1
ATOM 606 N N . ILE A 1 80 ? -2.564 10.190 -5.824 1.00 66.00 80 ILE A N 1
ATOM 607 C CA . ILE A 1 80 ? -2.598 11.488 -6.527 1.00 66.00 80 ILE A CA 1
ATOM 608 C C . ILE A 1 80 ? -1.259 11.777 -7.205 1.00 66.00 80 ILE A C 1
ATOM 610 O O . ILE A 1 80 ? -1.221 12.140 -8.380 1.00 66.00 80 ILE A O 1
ATOM 614 N N . LEU A 1 81 ? -0.157 11.611 -6.470 1.00 63.59 81 LEU A N 1
ATOM 615 C CA . LEU A 1 81 ? 1.175 11.905 -6.980 1.00 63.59 81 LEU A CA 1
ATOM 616 C C . LEU A 1 81 ? 1.573 10.938 -8.089 1.00 63.59 81 LEU A C 1
ATOM 618 O O . LEU A 1 81 ? 2.203 11.374 -9.040 1.00 63.59 81 LEU A O 1
ATOM 622 N N . LYS A 1 82 ? 1.233 9.647 -8.003 1.00 63.53 82 LYS A N 1
ATOM 623 C CA . LYS A 1 82 ? 1.735 8.652 -8.963 1.00 63.53 82 LYS A CA 1
ATOM 624 C C . LYS A 1 82 ? 0.776 8.362 -10.110 1.00 63.53 82 LYS A C 1
ATOM 626 O O . LYS A 1 82 ? 1.249 8.277 -11.236 1.00 63.53 82 LYS A O 1
ATOM 631 N N . VAL A 1 83 ? -0.539 8.295 -9.892 1.00 60.84 83 VAL A N 1
ATOM 632 C CA . VAL A 1 83 ? -1.510 8.118 -10.993 1.00 60.84 83 VAL A CA 1
ATOM 633 C C . VAL A 1 83 ? -1.510 9.339 -11.917 1.00 60.84 83 VAL A C 1
ATOM 635 O O . VAL A 1 83 ? -1.499 9.166 -13.130 1.00 60.84 83 VAL A O 1
ATOM 638 N N . GLY A 1 84 ? -1.367 10.557 -11.378 1.00 52.53 84 GLY A N 1
ATOM 639 C CA . GLY A 1 84 ? -1.187 11.767 -12.194 1.00 52.53 84 GLY A CA 1
ATOM 640 C C . GLY A 1 84 ? 0.145 11.829 -12.961 1.00 52.53 84 GLY A C 1
ATOM 641 O O . GLY A 1 84 ? 0.261 12.573 -13.931 1.00 52.53 84 GLY A O 1
ATOM 642 N N . ILE A 1 85 ? 1.154 11.044 -12.562 1.00 52.19 85 ILE A N 1
ATOM 643 C CA . ILE A 1 85 ? 2.422 10.895 -13.300 1.00 52.19 85 ILE A CA 1
ATOM 644 C C . ILE A 1 85 ? 2.311 9.819 -14.397 1.00 52.19 85 ILE A C 1
ATOM 646 O O . ILE A 1 85 ? 3.036 9.901 -15.385 1.00 52.19 85 ILE A O 1
ATOM 650 N N . PHE A 1 86 ? 1.398 8.850 -14.270 1.00 48.62 86 PHE A N 1
ATOM 651 C CA . PHE A 1 86 ? 1.163 7.802 -15.274 1.00 48.62 86 PHE A CA 1
ATOM 652 C C . PHE A 1 86 ? 0.267 8.232 -16.450 1.00 48.62 86 PHE A C 1
ATOM 654 O O . PHE A 1 86 ? 0.141 7.474 -17.407 1.00 48.62 86 PHE A O 1
ATOM 661 N N . GLU A 1 87 ? -0.311 9.438 -16.429 1.00 49.97 87 GLU A N 1
ATOM 662 C CA . GLU A 1 87 ? -1.070 10.001 -17.563 1.00 49.97 87 GLU A CA 1
ATOM 663 C C . GLU A 1 87 ? -0.194 10.650 -18.661 1.00 49.97 87 GLU A C 1
ATOM 665 O O . GLU A 1 87 ? -0.727 11.296 -19.564 1.00 49.97 87 GLU A O 1
ATOM 670 N N . ARG A 1 88 ? 1.140 10.508 -18.617 1.00 43.91 88 ARG A N 1
ATOM 671 C CA . ARG A 1 88 ? 2.057 11.104 -19.607 1.00 43.91 88 ARG A CA 1
ATOM 672 C C . ARG A 1 88 ? 2.817 10.095 -20.451 1.00 43.91 88 ARG A C 1
ATOM 674 O O . ARG A 1 88 ? 3.476 9.210 -19.865 1.00 43.91 88 ARG A O 1
#

Organism: Solanum tuberosum (NCBI:txid4113)

InterPro domains:
  IPR003734 Domain of unknown function DUF155 [PF02582] (5-87)
  IPR051624 RMD1/Sad1-interacting [PTHR16255] (1-88)

Sequence (88 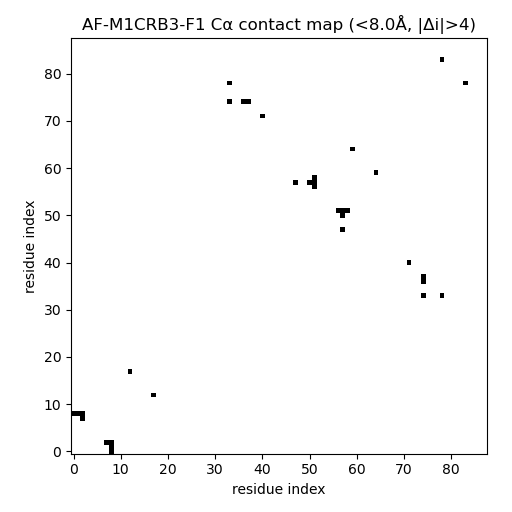aa):
MQGGADHIVLKNLDTDSIRIISSVLGQSIALDYFVSQVDGMVEEFAGINREMEKTGTFTMTRKKLFQLVGKANSNIADVILKVGIFER

pLDDT: mean 83.38, std 11.26, range [43.91, 94.56]